Protein AF-A0A172TR68-F1 (afdb_monomer_lite)

InterPro domains:
  IPR000673 Signal transduction response regulator, chemotaxis, protein-glutamate methylesterase [PF01339] (1-116)
  IPR000673 Signal transduction response regulator, chemotaxis, protein-glutamate methylesterase [PS50122] (1-116)
  IPR035909 Methylesterase CheB, C-terminal [G3DSA:3.40.50.180] (1-122)
  IPR035909 Methylesterase CheB, C-terminal [SSF52738] (2-119)

Radius of gyration: 14.04 Å; chains: 1; bounding box: 32×31×34 Å

Organism: NCBI:txid1492898

Foldseek 3Di:
DADDPPDDDDDDPQFAWAQDPNDIDTHGQDPDDDPLRLLRRLLRVLVDPCQQVDEAEAAADDDANNQNSLVSSLVSNYAYEYEALVLHPHNHHSVSNVVSVNHPYYYHPVCVVVVNVVSNVVD

pLDDT: mean 94.51, std 5.32, range [65.5, 98.69]

Sequence (123 aa):
MPLRANTVYIAPSAQDLILKNSKLELVARPVAGQNLCVDRFFGSMAKQELGKRAIGVILSGSGFDGVSGAQAIKSAGGLEIAQDPLSSTCKYLPQHAIEGGSVDHVAEPLQIPQLIQEYALSI

Structure (mmCIF, N/CA/C/O backbone):
data_AF-A0A172TR68-F1
#
_entry.id   AF-A0A172TR68-F1
#
loop_
_atom_site.group_PDB
_atom_site.id
_atom_site.type_symbol
_atom_site.label_atom_id
_atom_site.label_alt_id
_atom_site.label_comp_id
_atom_site.label_asym_id
_atom_site.label_entity_id
_atom_site.label_seq_id
_atom_site.pdbx_PDB_ins_code
_atom_site.Cartn_x
_atom_site.Cartn_y
_atom_site.Cartn_z
_atom_site.occupancy
_atom_site.B_iso_or_equiv
_atom_site.auth_seq_id
_atom_site.auth_comp_id
_atom_site.auth_asym_id
_atom_site.auth_atom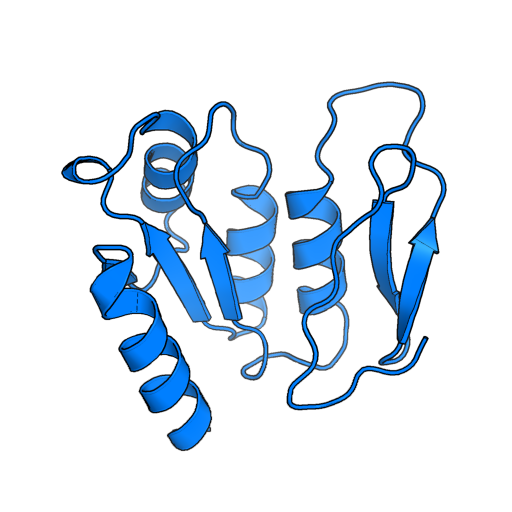_id
_atom_site.pdbx_PDB_model_num
ATOM 1 N N . MET A 1 1 ? -4.308 -14.819 -10.298 1.00 92.69 1 MET A N 1
ATOM 2 C CA . MET A 1 1 ? -4.837 -15.621 -9.172 1.00 92.69 1 MET A CA 1
ATOM 3 C C . MET A 1 1 ? -5.990 -14.870 -8.510 1.00 92.69 1 MET A C 1
ATOM 5 O O . MET A 1 1 ? -5.814 -13.688 -8.268 1.00 92.69 1 MET A O 1
ATOM 9 N N . PRO A 1 2 ? -7.163 -15.478 -8.258 1.00 92.94 2 PRO A N 1
ATOM 10 C CA . PRO A 1 2 ? -8.263 -14.790 -7.570 1.00 92.94 2 PRO A CA 1
ATOM 11 C C . PRO A 1 2 ? -7.883 -14.406 -6.134 1.00 92.94 2 PRO A C 1
ATOM 13 O O . PRO A 1 2 ? -7.137 -15.141 -5.486 1.00 92.94 2 PRO A O 1
ATOM 16 N N . LEU A 1 3 ? -8.414 -13.283 -5.643 1.00 91.88 3 LEU A N 1
ATOM 17 C CA . LEU A 1 3 ? -8.279 -12.896 -4.237 1.00 91.88 3 LEU A CA 1
ATOM 18 C C . LEU A 1 3 ? -9.023 -13.885 -3.330 1.00 91.88 3 LEU A C 1
ATOM 20 O O . LEU A 1 3 ? -10.085 -14.399 -3.683 1.00 91.88 3 LEU A O 1
ATOM 24 N N . ARG A 1 4 ? -8.459 -14.142 -2.149 1.00 95.25 4 ARG A N 1
ATOM 25 C CA . ARG A 1 4 ? -9.044 -15.018 -1.126 1.00 95.25 4 ARG A CA 1
ATOM 26 C C . ARG A 1 4 ? -8.934 -14.342 0.231 1.00 95.25 4 ARG A C 1
ATOM 28 O O . ARG A 1 4 ? -7.884 -13.782 0.541 1.00 95.25 4 ARG A O 1
ATOM 35 N N . ALA A 1 5 ? -10.006 -14.416 1.015 1.00 94.12 5 ALA A N 1
ATOM 36 C CA . ALA A 1 5 ? -9.998 -13.978 2.406 1.00 94.12 5 ALA A CA 1
ATOM 37 C C . ALA A 1 5 ? -8.961 -14.768 3.223 1.00 94.12 5 ALA A C 1
ATOM 39 O O . ALA A 1 5 ? -8.577 -15.879 2.845 1.00 94.12 5 ALA A O 1
ATOM 40 N N . ASN A 1 6 ? -8.515 -14.192 4.342 1.00 95.81 6 ASN A N 1
ATOM 41 C CA . ASN A 1 6 ? -7.558 -14.813 5.269 1.00 95.81 6 ASN A CA 1
ATOM 42 C C . ASN A 1 6 ? -6.248 -15.264 4.598 1.00 95.81 6 ASN A C 1
ATOM 44 O O . ASN A 1 6 ? -5.659 -16.272 4.980 1.00 95.81 6 ASN A O 1
ATOM 48 N N . THR A 1 7 ? -5.813 -14.548 3.560 1.00 96.75 7 THR A N 1
ATOM 49 C CA . THR A 1 7 ? -4.612 -14.884 2.791 1.00 96.75 7 THR A CA 1
ATOM 50 C C . THR A 1 7 ? -3.723 -13.657 2.655 1.00 96.75 7 THR A C 1
ATOM 52 O O . THR A 1 7 ? -4.190 -12.597 2.242 1.00 96.75 7 THR A O 1
ATOM 55 N N . VAL A 1 8 ? -2.436 -13.814 2.962 1.00 96.62 8 VAL A N 1
ATOM 56 C CA . VAL A 1 8 ? -1.412 -12.790 2.729 1.00 96.62 8 VAL A CA 1
ATOM 57 C C . VAL A 1 8 ? -0.676 -13.126 1.438 1.00 96.62 8 VAL A C 1
ATOM 59 O O . VAL A 1 8 ? -0.173 -14.237 1.273 1.00 96.62 8 VAL A O 1
ATOM 62 N N . TYR A 1 9 ? -0.610 -12.160 0.526 1.00 96.00 9 TYR A N 1
ATOM 63 C CA . TYR A 1 9 ? 0.127 -12.277 -0.728 1.00 96.00 9 TYR A CA 1
ATOM 64 C C . TYR A 1 9 ? 1.375 -11.406 -0.662 1.00 96.00 9 TYR A C 1
ATOM 66 O O . TYR A 1 9 ? 1.296 -10.238 -0.293 1.00 96.00 9 TYR A O 1
ATOM 74 N N . ILE A 1 10 ? 2.518 -11.971 -1.043 1.00 95.88 10 ILE A N 1
ATOM 75 C CA . ILE A 1 10 ? 3.798 -11.262 -1.068 1.00 95.88 10 ILE A CA 1
ATOM 76 C C . ILE A 1 10 ? 4.211 -11.093 -2.528 1.00 95.88 10 ILE A C 1
ATOM 78 O O . ILE A 1 10 ? 4.285 -12.073 -3.272 1.00 95.88 10 ILE A O 1
ATOM 82 N N . ALA A 1 11 ? 4.453 -9.850 -2.944 1.00 93.62 11 ALA A N 1
ATOM 83 C CA . ALA A 1 11 ? 4.913 -9.560 -4.295 1.00 93.62 11 ALA A CA 1
ATOM 84 C C . ALA A 1 11 ? 6.339 -10.113 -4.509 1.00 93.62 11 ALA A C 1
ATOM 86 O O . ALA A 1 11 ? 7.203 -9.932 -3.647 1.00 93.62 11 ALA A O 1
ATOM 87 N N . PRO A 1 12 ? 6.619 -10.779 -5.643 1.00 91.69 12 PRO A N 1
ATOM 88 C CA . PRO A 1 12 ? 7.965 -11.242 -5.961 1.00 91.69 12 PRO A CA 1
ATOM 89 C C . PRO A 1 12 ? 8.890 -10.066 -6.305 1.00 91.69 12 PRO A C 1
ATOM 91 O O . PRO A 1 12 ? 8.460 -9.029 -6.804 1.00 91.69 12 PRO A O 1
ATOM 94 N N . SER A 1 13 ? 10.196 -10.237 -6.099 1.00 85.75 13 SER A N 1
ATOM 95 C CA . SER A 1 13 ? 11.179 -9.155 -6.258 1.00 85.75 13 SER A CA 1
ATOM 96 C C . SER A 1 13 ? 11.384 -8.682 -7.704 1.00 85.75 13 SER A C 1
ATOM 98 O O . SER A 1 13 ? 11.697 -7.509 -7.908 1.00 85.75 13 SER A O 1
ATOM 100 N N . ALA A 1 14 ? 11.202 -9.554 -8.703 1.00 87.38 14 ALA A N 1
ATOM 101 C CA . ALA A 1 14 ? 11.551 -9.293 -10.109 1.00 87.38 14 ALA A CA 1
ATOM 102 C C . ALA A 1 14 ? 10.387 -8.806 -10.994 1.00 87.38 14 ALA A C 1
ATOM 104 O O . ALA A 1 14 ? 10.602 -8.424 -12.143 1.00 87.38 14 ALA A O 1
ATOM 105 N N . GLN A 1 15 ? 9.156 -8.839 -10.489 1.00 93.19 15 GLN A N 1
ATOM 106 C CA . GLN A 1 15 ? 7.950 -8.488 -11.241 1.00 93.19 15 GLN A CA 1
ATOM 107 C C . GLN A 1 15 ? 7.096 -7.528 -10.424 1.00 93.19 15 GLN A C 1
ATOM 109 O O . GLN A 1 15 ? 7.276 -7.401 -9.213 1.00 93.19 15 GLN A O 1
ATOM 114 N N . ASP A 1 16 ? 6.166 -6.851 -11.083 1.00 94.88 16 ASP A N 1
ATOM 115 C CA . ASP A 1 16 ? 5.159 -6.080 -10.369 1.00 94.88 16 ASP A CA 1
ATOM 116 C C . ASP A 1 16 ? 3.907 -6.923 -10.181 1.00 94.88 16 ASP A C 1
ATOM 118 O O . ASP A 1 16 ? 3.501 -7.674 -11.070 1.00 94.88 16 ASP A O 1
ATOM 122 N N . LEU A 1 17 ? 3.296 -6.781 -9.012 1.00 95.75 17 LEU A N 1
ATOM 123 C CA . LEU A 1 17 ? 1.985 -7.329 -8.718 1.00 95.75 17 LEU A CA 1
ATOM 124 C C . LEU A 1 17 ? 0.944 -6.251 -9.024 1.00 95.75 17 LEU A C 1
ATOM 126 O O . LEU A 1 17 ? 1.089 -5.116 -8.578 1.00 95.75 17 LEU A O 1
ATOM 130 N N . ILE A 1 18 ? -0.105 -6.599 -9.763 1.00 95.19 18 ILE A N 1
ATOM 131 C CA . ILE A 1 18 ? -1.256 -5.723 -10.011 1.00 95.19 18 ILE A CA 1
ATOM 132 C C . ILE A 1 18 ? -2.561 -6.459 -9.719 1.00 95.19 18 ILE A C 1
ATOM 134 O O . ILE A 1 18 ? -2.624 -7.688 -9.792 1.00 95.19 18 ILE A O 1
ATOM 138 N N . LEU A 1 19 ? -3.620 -5.707 -9.432 1.00 94.44 19 LEU A N 1
ATOM 139 C CA . LEU A 1 19 ? -4.984 -6.213 -9.423 1.00 94.44 19 LEU A CA 1
ATOM 140 C C . LEU A 1 19 ? -5.617 -5.971 -10.798 1.00 94.44 19 LEU A C 1
ATOM 142 O O . LEU A 1 19 ? -5.733 -4.830 -11.247 1.00 94.44 19 LEU A O 1
ATOM 146 N N . LYS A 1 20 ? -6.004 -7.062 -11.469 1.00 92.69 20 LYS A N 1
ATOM 147 C CA . LYS A 1 20 ? -6.714 -7.055 -12.746 1.00 92.69 20 LYS A CA 1
ATOM 148 C C . LYS A 1 20 ? -7.922 -8.000 -12.744 1.00 92.69 20 LYS A C 1
ATOM 150 O O . LYS A 1 20 ? -7.767 -9.189 -12.499 1.00 92.69 20 LYS A O 1
ATOM 155 N N . ASN A 1 21 ? -9.126 -7.507 -13.040 1.00 89.56 21 ASN A N 1
ATOM 156 C CA . ASN A 1 21 ? -10.378 -8.273 -13.086 1.00 89.56 21 ASN A CA 1
ATOM 157 C C . ASN A 1 21 ? -10.583 -9.141 -11.828 1.00 89.56 21 ASN A C 1
ATOM 159 O O . ASN A 1 21 ? -10.793 -10.354 -11.920 1.00 89.56 21 ASN A O 1
ATOM 163 N N . SER A 1 22 ? -10.420 -8.527 -10.648 1.00 87.75 22 SER A N 1
ATOM 164 C CA . SER A 1 22 ? -10.481 -9.188 -9.329 1.00 87.75 22 SER A CA 1
ATOM 165 C C . SER A 1 22 ? -9.470 -10.332 -9.132 1.00 87.75 22 SER A C 1
ATOM 167 O O . SER A 1 22 ? -9.640 -11.198 -8.268 1.00 87.75 22 SER A O 1
ATOM 169 N N . LYS A 1 23 ? -8.397 -10.351 -9.928 1.00 93.44 23 LYS A N 1
ATOM 170 C CA . LYS A 1 23 ? -7.301 -11.314 -9.843 1.00 93.44 23 LYS A CA 1
ATOM 171 C C . LYS A 1 23 ? -5.975 -10.584 -9.693 1.00 93.44 23 LYS A C 1
ATOM 173 O O . LYS A 1 23 ? -5.710 -9.595 -10.358 1.00 93.44 23 LYS A O 1
ATOM 178 N N . LEU A 1 24 ? -5.115 -11.117 -8.843 1.00 95.25 24 LEU A N 1
ATOM 179 C CA . LEU A 1 24 ? -3.715 -10.741 -8.784 1.00 95.25 24 LEU A CA 1
ATOM 180 C C . LEU A 1 24 ? -2.987 -11.265 -10.022 1.00 95.25 24 LEU A C 1
ATOM 182 O O . LEU A 1 24 ? -3.045 -12.465 -10.314 1.00 95.25 24 LEU A O 1
ATOM 186 N N . GLU A 1 25 ? -2.302 -10.384 -10.734 1.00 95.81 25 GLU A N 1
ATOM 187 C CA . GLU A 1 25 ? -1.497 -10.707 -11.907 1.00 95.81 25 GLU A CA 1
ATOM 188 C C . GLU A 1 25 ? -0.068 -10.208 -11.710 1.00 95.81 25 GLU A C 1
ATOM 190 O O . GLU A 1 25 ? 0.157 -9.131 -11.159 1.00 95.81 25 GLU A O 1
ATOM 195 N N . LEU A 1 26 ? 0.895 -11.013 -12.159 1.00 96.75 26 LEU A N 1
ATOM 196 C CA . LEU A 1 26 ? 2.289 -10.600 -12.245 1.00 96.75 26 LEU A CA 1
ATOM 197 C C . LEU A 1 26 ? 2.536 -10.034 -13.633 1.00 96.75 26 LEU A C 1
ATOM 199 O O . LEU A 1 26 ? 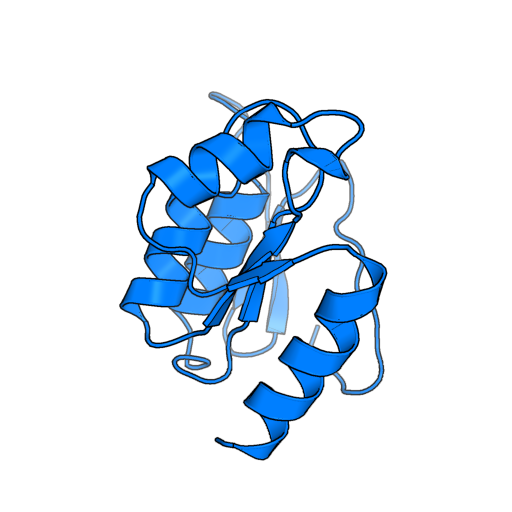2.253 -10.692 -14.636 1.00 96.75 26 LEU A O 1
ATOM 203 N N . VAL A 1 27 ? 3.085 -8.830 -13.682 1.00 94.62 27 VAL A N 1
ATOM 204 C CA . VAL A 1 27 ? 3.454 -8.160 -14.926 1.00 94.62 27 VAL A CA 1
ATOM 205 C C . VAL A 1 27 ? 4.941 -7.846 -14.932 1.00 94.62 27 VAL A C 1
ATOM 207 O O . VAL A 1 27 ? 5.583 -7.724 -13.886 1.00 94.62 27 VAL A O 1
ATOM 210 N N . ALA A 1 28 ? 5.509 -7.756 -16.132 1.00 93.06 28 ALA A N 1
ATOM 211 C CA . ALA A 1 28 ? 6.900 -7.366 -16.285 1.00 93.06 28 ALA A CA 1
ATOM 212 C C . ALA A 1 28 ? 7.098 -5.958 -15.714 1.00 93.06 28 ALA A C 1
ATOM 214 O O . ALA A 1 28 ? 6.352 -5.034 -16.050 1.00 93.06 28 ALA A O 1
ATOM 215 N N . ARG A 1 29 ? 8.106 -5.805 -14.852 1.00 90.88 29 ARG A N 1
ATOM 216 C CA . ARG A 1 29 ? 8.483 -4.495 -14.331 1.00 90.88 29 ARG A CA 1
ATOM 217 C C . ARG A 1 29 ? 9.061 -3.645 -15.469 1.00 90.88 29 ARG A C 1
ATOM 219 O O . ARG A 1 29 ? 9.822 -4.181 -16.280 1.00 90.88 29 ARG A O 1
ATOM 226 N N . PRO A 1 30 ? 8.747 -2.338 -15.541 1.00 87.62 30 PRO A N 1
ATOM 227 C CA . PRO A 1 30 ? 9.409 -1.439 -16.476 1.00 87.62 30 PRO A CA 1
ATOM 228 C C . PRO A 1 30 ? 10.935 -1.523 -16.342 1.00 87.62 30 PRO A C 1
ATOM 230 O O . PRO A 1 30 ? 11.474 -1.448 -15.240 1.00 87.62 30 PRO A O 1
ATOM 233 N N . VAL A 1 31 ? 11.625 -1.690 -17.473 1.00 80.69 31 VAL A N 1
ATOM 234 C CA . VAL A 1 31 ? 13.093 -1.853 -17.522 1.00 80.69 31 VAL A CA 1
ATOM 235 C C . VAL A 1 31 ? 13.820 -0.529 -17.261 1.00 80.69 31 VAL A C 1
ATOM 237 O O . VAL A 1 31 ? 14.960 -0.523 -16.806 1.00 80.69 31 VAL A O 1
ATOM 240 N N . ALA A 1 32 ? 13.158 0.594 -17.536 1.00 80.19 32 ALA A N 1
ATOM 241 C CA . ALA A 1 32 ? 13.693 1.934 -17.356 1.00 80.19 32 ALA A CA 1
ATOM 242 C C . ALA A 1 32 ? 12.812 2.751 -16.405 1.00 80.19 32 ALA A C 1
ATOM 244 O O . ALA A 1 32 ? 11.597 2.559 -16.341 1.00 80.19 32 ALA A O 1
ATOM 245 N N . GLY A 1 33 ? 13.440 3.703 -15.717 1.00 82.31 33 GLY A N 1
ATOM 246 C CA . GLY A 1 33 ? 12.785 4.567 -14.741 1.00 82.31 33 GLY A CA 1
ATOM 247 C C . GLY A 1 33 ? 12.875 4.032 -13.316 1.00 82.31 33 GLY A C 1
ATOM 248 O O . GLY A 1 33 ? 13.586 3.072 -13.020 1.00 82.31 33 GLY A O 1
ATOM 249 N N . GLN A 1 34 ? 12.180 4.709 -12.411 1.00 84.81 34 GLN A N 1
ATOM 250 C CA . GLN A 1 34 ? 12.191 4.357 -10.999 1.00 84.81 34 GLN A CA 1
ATOM 251 C C . GLN A 1 34 ? 11.295 3.153 -10.713 1.00 84.81 34 GLN A C 1
ATOM 253 O O . GLN A 1 34 ? 10.249 2.949 -11.342 1.00 84.81 34 GLN A O 1
ATOM 258 N N . ASN A 1 35 ? 11.695 2.360 -9.722 1.00 88.94 35 ASN A N 1
ATOM 259 C CA . ASN A 1 35 ? 10.867 1.269 -9.246 1.00 88.94 35 ASN A CA 1
ATOM 260 C C . ASN A 1 35 ? 9.725 1.816 -8.379 1.00 88.94 35 ASN A C 1
ATOM 262 O O . ASN A 1 35 ? 9.922 2.070 -7.199 1.00 88.94 35 ASN A O 1
ATOM 266 N N . LEU A 1 36 ? 8.567 2.007 -9.011 1.00 93.81 36 LEU A N 1
ATOM 267 C CA . LEU A 1 36 ? 7.325 2.481 -8.396 1.00 93.81 36 LEU A CA 1
ATOM 268 C C . LEU A 1 36 ? 6.289 1.345 -8.296 1.00 93.81 36 LEU A C 1
ATOM 270 O O . LEU A 1 36 ? 5.220 1.404 -8.910 1.00 93.81 36 LEU A O 1
ATOM 274 N N . CYS A 1 37 ? 6.668 0.218 -7.687 1.00 94.88 37 CYS A N 1
ATOM 275 C CA . CYS A 1 37 ? 5.825 -0.978 -7.692 1.00 94.88 37 CYS A CA 1
ATOM 276 C C . CYS A 1 37 ? 4.618 -0.842 -6.755 1.00 94.88 37 CYS A C 1
ATOM 278 O O . CYS A 1 37 ? 3.548 -1.352 -7.096 1.00 94.88 37 CYS A O 1
ATOM 280 N N . VAL A 1 38 ? 4.752 -0.119 -5.640 1.00 96.19 38 VAL A N 1
ATOM 281 C CA . VAL A 1 38 ? 3.641 0.168 -4.720 1.00 96.19 38 VAL A CA 1
ATOM 282 C C . VAL A 1 38 ? 2.642 1.111 -5.384 1.00 96.19 38 VAL A C 1
ATOM 284 O O . VAL A 1 38 ? 1.454 0.794 -5.420 1.00 96.19 38 VAL A O 1
ATOM 287 N N . ASP A 1 39 ? 3.107 2.193 -6.018 1.00 96.81 39 ASP A N 1
ATOM 288 C CA . ASP A 1 39 ? 2.247 3.113 -6.776 1.00 96.81 39 ASP A CA 1
ATOM 289 C C . ASP A 1 39 ? 1.474 2.384 -7.880 1.00 96.81 39 ASP A C 1
ATOM 291 O O . ASP A 1 39 ? 0.277 2.610 -8.073 1.00 96.81 39 ASP A O 1
ATOM 295 N N . ARG A 1 40 ? 2.136 1.478 -8.613 1.00 95.62 40 ARG A N 1
ATOM 296 C CA . ARG A 1 40 ? 1.479 0.683 -9.661 1.00 95.62 40 ARG A CA 1
ATOM 297 C C . ARG A 1 40 ? 0.452 -0.287 -9.084 1.00 95.62 40 ARG A C 1
ATOM 299 O O . ARG A 1 40 ? -0.631 -0.417 -9.662 1.00 95.62 40 ARG A O 1
ATOM 306 N N . PHE A 1 41 ? 0.751 -0.937 -7.959 1.00 96.31 41 PHE A N 1
ATOM 307 C CA . PHE A 1 41 ? -0.190 -1.837 -7.297 1.00 96.31 41 PHE A CA 1
ATOM 308 C C . PHE A 1 41 ? -1.415 -1.074 -6.775 1.00 96.31 41 PHE A C 1
ATOM 310 O O . PHE A 1 41 ? -2.541 -1.404 -7.156 1.00 96.31 41 PHE A O 1
ATOM 317 N N . PHE A 1 42 ? -1.213 -0.000 -6.011 1.00 97.06 42 PHE A N 1
ATOM 318 C CA . PHE A 1 42 ? -2.292 0.840 -5.481 1.00 97.06 42 PHE A CA 1
ATOM 319 C C . PHE A 1 42 ? -3.105 1.478 -6.611 1.00 97.06 42 PHE A C 1
ATOM 321 O O . PHE A 1 42 ? -4.331 1.403 -6.622 1.00 97.06 42 PHE A O 1
ATOM 328 N N . GLY A 1 43 ? -2.441 2.000 -7.643 1.00 95.88 43 GLY A N 1
ATOM 329 C CA . GLY A 1 43 ? -3.111 2.527 -8.828 1.00 95.88 43 GLY A CA 1
ATOM 330 C C . GLY A 1 43 ? -3.954 1.473 -9.555 1.00 95.88 43 GLY A C 1
ATOM 331 O O . GLY A 1 43 ? -5.025 1.792 -10.072 1.00 95.88 43 GLY A O 1
ATOM 332 N N . SER A 1 44 ? -3.520 0.209 -9.587 1.00 95.12 44 SER A N 1
ATOM 333 C CA . SER A 1 44 ? -4.329 -0.882 -10.147 1.00 95.12 44 SER A CA 1
ATOM 334 C C . SER A 1 44 ? -5.554 -1.205 -9.286 1.00 95.12 44 SER A C 1
ATOM 336 O O . SER A 1 44 ? -6.632 -1.402 -9.836 1.00 95.12 44 SER A O 1
ATOM 338 N N . MET A 1 45 ? -5.429 -1.168 -7.956 1.00 94.69 45 MET A N 1
ATOM 339 C CA . MET A 1 45 ? -6.554 -1.335 -7.029 1.00 94.69 45 MET A CA 1
ATOM 340 C C . MET A 1 45 ? -7.574 -0.197 -7.154 1.00 94.69 45 MET A C 1
ATOM 342 O O . MET A 1 45 ? -8.775 -0.456 -7.215 1.00 94.69 45 MET A O 1
ATOM 346 N N . ALA A 1 46 ? -7.102 1.047 -7.264 1.00 93.38 46 ALA A N 1
ATOM 347 C CA . ALA A 1 46 ? -7.943 2.229 -7.438 1.00 93.38 46 ALA A CA 1
ATOM 348 C C . ALA A 1 46 ? -8.732 2.202 -8.758 1.00 93.38 46 ALA A C 1
ATOM 350 O O . ALA A 1 46 ? -9.903 2.573 -8.800 1.00 93.38 46 ALA A O 1
ATOM 351 N N . LYS A 1 47 ? -8.111 1.715 -9.842 1.00 86.38 47 LYS A N 1
ATOM 352 C CA . LYS A 1 47 ? -8.755 1.578 -11.160 1.00 86.38 47 LYS A CA 1
ATOM 353 C C . LYS A 1 47 ? -9.824 0.487 -11.213 1.00 86.38 47 LYS A C 1
ATOM 355 O O . LYS A 1 47 ? -10.592 0.461 -12.171 1.00 86.38 47 LYS A O 1
ATOM 360 N N . GLN A 1 48 ? -9.836 -0.450 -10.266 1.00 65.50 48 GLN A N 1
ATOM 361 C CA . GLN A 1 48 ? -10.547 -1.714 -10.423 1.00 65.50 48 GLN A CA 1
ATOM 362 C C . GLN A 1 48 ? -11.479 -2.036 -9.266 1.00 65.50 48 GLN A C 1
ATOM 364 O O . GLN A 1 48 ? -11.081 -2.712 -8.328 1.00 65.50 48 GLN A O 1
ATOM 369 N N . GLU A 1 49 ? -12.732 -1.588 -9.389 1.00 65.94 49 GLU A N 1
ATOM 370 C CA . GLU A 1 49 ? -13.951 -1.977 -8.647 1.00 65.94 49 GLU A CA 1
ATOM 371 C C . GLU A 1 49 ? -13.924 -2.023 -7.110 1.00 65.94 49 GLU A C 1
ATOM 373 O O . GLU A 1 49 ? -14.976 -2.174 -6.485 1.00 65.94 49 GLU A O 1
ATOM 378 N N . LEU A 1 50 ? -12.775 -1.909 -6.452 1.00 86.38 50 LEU A N 1
ATOM 379 C CA . LEU A 1 50 ? -12.708 -1.921 -5.002 1.00 86.38 50 LEU A CA 1
ATOM 380 C C . LEU A 1 50 ? -13.355 -0.649 -4.461 1.00 86.38 50 LEU A C 1
ATOM 382 O O . LEU A 1 50 ? -14.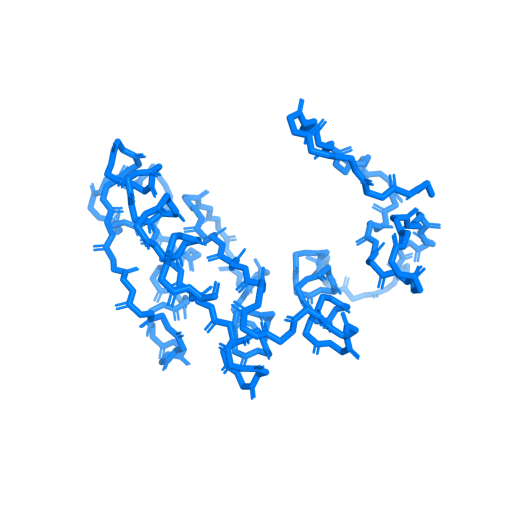215 -0.757 -3.587 1.00 86.38 50 LEU A O 1
ATOM 386 N N . GLY A 1 51 ? -13.004 0.515 -5.020 1.00 88.50 51 GLY A N 1
ATOM 387 C CA . GLY A 1 51 ? -13.473 1.817 -4.546 1.00 88.50 51 GLY A CA 1
ATOM 388 C C . GLY A 1 51 ? -13.253 1.935 -3.039 1.00 88.50 51 GLY A C 1
ATOM 389 O O . GLY A 1 51 ? -12.156 1.664 -2.553 1.00 88.50 51 GLY A O 1
ATOM 390 N N . LYS A 1 52 ? -14.336 2.167 -2.290 1.00 94.00 52 LYS A N 1
ATOM 391 C CA . LYS A 1 52 ? -14.345 2.162 -0.815 1.00 94.00 52 LYS A CA 1
ATOM 392 C C . LYS A 1 52 ? -13.848 0.876 -0.144 1.00 94.00 52 LYS A C 1
ATOM 394 O O . LYS A 1 52 ? -13.601 0.869 1.045 1.00 94.00 52 LYS A O 1
ATOM 399 N N . ARG A 1 53 ? -13.721 -0.243 -0.861 1.00 93.69 53 ARG A N 1
ATOM 400 C CA . ARG A 1 53 ? -13.189 -1.503 -0.305 1.00 93.69 53 ARG A CA 1
ATOM 401 C C . ARG A 1 53 ? -11.663 -1.577 -0.334 1.00 93.69 53 ARG A C 1
ATOM 403 O O . ARG A 1 53 ? -11.104 -2.555 0.152 1.00 93.69 53 ARG A O 1
ATOM 410 N N . ALA A 1 54 ? -10.992 -0.610 -0.957 1.00 95.62 54 ALA A N 1
ATOM 411 C CA . ALA A 1 54 ? -9.541 -0.551 -0.974 1.00 95.62 54 ALA A CA 1
ATOM 412 C C . ALA A 1 54 ? -9.024 0.196 0.261 1.00 95.62 54 ALA A C 1
ATOM 414 O O . ALA A 1 54 ? -9.508 1.281 0.579 1.00 95.62 54 ALA A O 1
ATOM 415 N N . ILE A 1 55 ? -8.029 -0.392 0.923 1.00 97.44 55 ILE A N 1
ATOM 416 C CA . ILE A 1 55 ? -7.297 0.228 2.026 1.00 97.44 55 ILE A CA 1
ATOM 417 C C . ILE A 1 55 ? -5.816 0.203 1.654 1.00 97.44 55 ILE A C 1
ATOM 419 O O . ILE A 1 55 ? -5.254 -0.884 1.484 1.00 97.44 55 ILE A O 1
ATOM 423 N N . GLY A 1 56 ? -5.199 1.371 1.501 1.00 97.62 56 GLY A N 1
ATOM 424 C CA . GLY A 1 56 ? -3.754 1.512 1.380 1.00 97.62 56 GLY A CA 1
ATOM 425 C C . GLY A 1 56 ? -3.120 1.756 2.743 1.00 97.62 56 GLY A C 1
ATOM 426 O O . GLY A 1 56 ? -3.654 2.467 3.595 1.00 97.62 56 GLY A O 1
ATOM 427 N N . VAL A 1 57 ? -1.979 1.106 2.970 1.00 98.44 57 VAL A N 1
ATOM 428 C CA . VAL A 1 57 ? -1.183 1.276 4.186 1.00 98.44 57 VAL A CA 1
ATOM 429 C C . VAL A 1 57 ? 0.260 1.537 3.785 1.00 98.44 57 VAL A C 1
ATOM 431 O O . VAL A 1 57 ? 0.911 0.667 3.204 1.00 98.44 57 VAL A O 1
ATOM 434 N N . ILE A 1 58 ? 0.764 2.722 4.116 1.00 98.19 58 ILE A N 1
ATOM 435 C CA . ILE A 1 58 ? 2.160 3.109 3.910 1.00 98.19 58 ILE A CA 1
ATOM 436 C C . ILE A 1 58 ? 2.913 2.978 5.232 1.00 98.19 58 ILE A C 1
ATOM 438 O O . ILE A 1 58 ? 2.581 3.629 6.220 1.00 98.19 58 ILE A O 1
ATOM 442 N N . LEU A 1 59 ? 3.942 2.134 5.247 1.00 98.00 59 LEU A N 1
ATOM 443 C CA . LEU A 1 59 ? 4.784 1.881 6.418 1.00 98.00 59 LEU A CA 1
ATOM 444 C C . LEU A 1 59 ? 6.160 2.548 6.278 1.00 98.00 59 LEU A C 1
ATOM 446 O O . LEU A 1 59 ? 6.472 3.166 5.260 1.00 98.00 59 LEU A O 1
ATOM 450 N N . SER A 1 60 ? 6.988 2.393 7.314 1.00 97.56 60 SER A N 1
ATOM 451 C CA . SER A 1 60 ? 8.397 2.793 7.342 1.00 97.56 60 SER A CA 1
ATOM 452 C C . SER A 1 60 ? 9.133 2.398 6.056 1.00 97.56 60 SER A C 1
ATOM 454 O O . SER A 1 60 ? 9.110 1.240 5.633 1.00 97.56 60 SER A O 1
ATOM 456 N N . GLY A 1 61 ? 9.818 3.362 5.447 1.00 95.25 61 GLY A N 1
ATOM 457 C CA . GLY A 1 61 ? 10.465 3.198 4.153 1.00 95.25 61 GLY A CA 1
ATOM 458 C C . GLY A 1 61 ? 11.140 4.480 3.678 1.00 95.25 61 GLY A C 1
ATOM 459 O O . GLY A 1 61 ? 10.917 5.570 4.208 1.00 95.25 61 GLY A O 1
ATOM 460 N N . SER A 1 62 ? 11.997 4.349 2.669 1.00 93.06 62 SER A N 1
ATOM 461 C CA . SER A 1 62 ? 12.612 5.483 1.977 1.00 93.06 62 SER A CA 1
ATOM 462 C C . SER A 1 62 ? 11.932 5.742 0.631 1.00 93.06 62 SER A C 1
ATOM 464 O O . SER A 1 62 ? 11.229 4.889 0.094 1.00 93.06 62 SER A O 1
ATOM 466 N N . GLY A 1 63 ? 12.169 6.926 0.065 1.00 92.06 63 GLY A N 1
ATOM 467 C CA . GLY A 1 63 ? 11.630 7.298 -1.240 1.00 92.06 63 GLY A CA 1
ATOM 468 C C . GLY A 1 63 ? 10.163 7.714 -1.178 1.00 92.06 63 GLY A C 1
ATOM 469 O O . GLY A 1 63 ? 9.702 8.241 -0.168 1.00 92.06 63 GLY A O 1
ATOM 470 N N . PHE A 1 64 ? 9.460 7.532 -2.290 1.00 94.50 64 PHE A N 1
ATOM 471 C CA . PHE A 1 64 ? 8.096 8.025 -2.498 1.00 94.50 64 PHE A CA 1
ATOM 472 C C . PHE A 1 64 ? 7.197 7.020 -3.233 1.00 94.50 64 PHE A C 1
ATOM 474 O O . PHE A 1 64 ? 6.086 7.371 -3.626 1.00 94.50 64 PHE A O 1
ATOM 481 N N . ASP A 1 65 ? 7.669 5.782 -3.419 1.00 96.00 65 ASP A N 1
ATOM 482 C CA . ASP A 1 65 ? 6.872 4.712 -4.022 1.00 96.00 65 ASP A CA 1
ATOM 483 C C . ASP A 1 65 ? 5.710 4.346 -3.092 1.00 96.00 65 ASP A C 1
ATOM 485 O O . ASP A 1 65 ? 5.913 3.785 -2.016 1.00 96.00 65 ASP A O 1
ATOM 489 N N . GLY A 1 66 ? 4.499 4.700 -3.507 1.00 96.38 66 GLY A N 1
ATOM 490 C CA . GLY A 1 66 ? 3.264 4.548 -2.746 1.00 96.38 66 GLY A CA 1
ATOM 491 C C . GLY A 1 66 ? 2.523 5.866 -2.525 1.00 96.38 66 GLY A C 1
ATOM 492 O O . GLY A 1 66 ? 1.329 5.832 -2.248 1.00 96.38 66 GLY A O 1
ATOM 493 N N . VAL A 1 67 ? 3.172 7.027 -2.693 1.00 97.62 67 VAL A N 1
ATOM 494 C CA . VAL A 1 67 ? 2.537 8.343 -2.481 1.00 97.62 67 VAL A CA 1
ATOM 495 C C . VAL A 1 67 ? 1.481 8.632 -3.548 1.00 97.62 67 VAL A C 1
ATOM 497 O O . VAL A 1 67 ? 0.357 9.015 -3.227 1.00 97.62 67 VAL A O 1
ATOM 500 N N . SER A 1 68 ? 1.814 8.417 -4.824 1.00 97.50 68 SER A N 1
ATOM 501 C CA . SER A 1 68 ? 0.857 8.638 -5.920 1.00 97.50 68 SER A CA 1
ATOM 502 C C . SER A 1 68 ? -0.230 7.559 -5.926 1.00 97.50 68 SER A C 1
ATOM 504 O O . SER A 1 68 ? -1.384 7.814 -6.269 1.00 97.50 68 SER A O 1
ATOM 506 N N . GLY A 1 69 ? 0.129 6.343 -5.518 1.00 97.12 69 GLY A N 1
ATOM 507 C CA . GLY A 1 69 ? -0.782 5.232 -5.303 1.00 97.12 69 GLY A CA 1
ATOM 508 C C . GLY A 1 69 ? -1.815 5.533 -4.222 1.00 97.12 69 GLY A C 1
ATOM 509 O O . GLY A 1 69 ? -3.004 5.334 -4.463 1.00 97.12 69 GLY A O 1
ATOM 510 N N . ALA A 1 70 ? -1.381 6.057 -3.074 1.00 97.94 70 ALA A N 1
ATOM 511 C CA . ALA A 1 70 ? -2.256 6.432 -1.965 1.00 97.94 70 ALA A CA 1
ATOM 512 C C . ALA A 1 70 ? -3.273 7.494 -2.403 1.00 97.94 70 ALA A C 1
ATOM 514 O O . ALA A 1 70 ? -4.480 7.345 -2.213 1.00 97.94 70 ALA A O 1
ATOM 515 N N . GLN A 1 71 ? -2.810 8.513 -3.135 1.00 97.81 71 GLN A N 1
ATOM 516 C CA . GLN A 1 71 ? -3.692 9.511 -3.746 1.00 97.81 71 GLN A CA 1
ATOM 517 C C . GLN A 1 71 ? -4.728 8.880 -4.683 1.00 97.81 71 GLN A C 1
ATOM 519 O O . GLN A 1 71 ? -5.889 9.300 -4.693 1.00 97.81 71 GLN A O 1
ATOM 524 N N . ALA A 1 72 ? -4.340 7.865 -5.459 1.00 97.25 72 ALA A N 1
ATOM 525 C CA . ALA A 1 72 ? -5.252 7.168 -6.358 1.00 97.25 72 ALA A CA 1
ATOM 526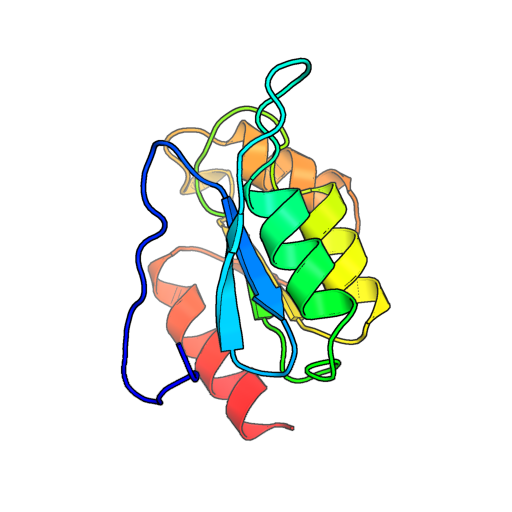 C C . ALA A 1 72 ? -6.327 6.377 -5.596 1.00 97.25 72 ALA A C 1
ATOM 528 O O . ALA A 1 72 ? -7.504 6.475 -5.943 1.00 97.25 72 ALA A O 1
ATOM 529 N N . ILE A 1 73 ? -5.954 5.633 -4.550 1.00 97.31 73 ILE A N 1
ATOM 530 C CA . ILE A 1 73 ? -6.908 4.907 -3.695 1.00 97.31 73 ILE A CA 1
ATOM 531 C C . ILE A 1 73 ? -7.874 5.887 -3.036 1.00 97.31 73 ILE A C 1
ATOM 533 O O . ILE A 1 73 ? -9.091 5.687 -3.096 1.00 97.31 73 ILE A O 1
ATOM 537 N N . LYS A 1 74 ? -7.347 6.986 -2.484 1.00 96.44 74 LYS A N 1
ATOM 538 C CA . LYS A 1 74 ? -8.162 8.018 -1.851 1.00 96.44 74 LYS A CA 1
ATOM 539 C C . LYS A 1 74 ? -9.153 8.644 -2.827 1.00 96.44 74 LYS A C 1
ATOM 541 O O . LYS A 1 74 ? -10.336 8.774 -2.519 1.00 96.44 74 LYS A O 1
ATOM 546 N N . SER A 1 75 ? -8.695 8.964 -4.036 1.00 95.94 75 SER A N 1
ATOM 547 C CA . SER A 1 75 ? -9.542 9.502 -5.110 1.00 95.94 75 SER A CA 1
ATOM 548 C C . SER A 1 75 ? -10.632 8.517 -5.554 1.00 95.94 75 SER A C 1
ATOM 550 O O . SER A 1 75 ? -11.691 8.940 -6.011 1.00 95.94 75 SER A O 1
ATOM 552 N N . ALA A 1 76 ? -10.402 7.210 -5.398 1.00 95.56 76 ALA A N 1
ATOM 553 C CA . ALA A 1 76 ? -11.390 6.160 -5.645 1.00 95.56 76 ALA A CA 1
ATOM 554 C C . ALA A 1 76 ? -12.346 5.915 -4.453 1.00 95.56 76 ALA A C 1
ATOM 556 O O . ALA A 1 76 ? -13.208 5.035 -4.527 1.00 95.56 76 ALA A O 1
ATOM 557 N N . GLY A 1 77 ? -12.219 6.683 -3.365 1.00 95.12 77 GLY A N 1
ATOM 558 C CA . GLY A 1 77 ? -13.057 6.592 -2.167 1.00 95.12 77 GLY A CA 1
ATOM 559 C C . GLY A 1 77 ? -12.608 5.547 -1.142 1.00 95.12 77 GLY A C 1
ATOM 560 O O . GLY A 1 77 ? -13.370 5.265 -0.220 1.00 95.12 77 GLY A O 1
ATOM 561 N N . GLY A 1 78 ? -11.416 4.966 -1.312 1.00 96.44 78 GLY A N 1
ATOM 562 C CA . GLY A 1 78 ? -10.801 4.063 -0.338 1.00 96.44 78 GLY A CA 1
ATOM 563 C C . GLY A 1 78 ? -10.251 4.785 0.896 1.00 96.44 78 GLY A C 1
ATOM 564 O O . GLY A 1 78 ? -10.357 6.009 1.022 1.00 96.44 78 GLY A O 1
ATOM 565 N N . LEU A 1 79 ? -9.656 4.002 1.795 1.00 97.56 79 LEU A N 1
ATOM 566 C CA . LEU A 1 79 ? -9.002 4.478 3.014 1.00 97.56 79 LEU A CA 1
ATOM 567 C C . LEU A 1 79 ? -7.484 4.472 2.847 1.00 97.56 79 LEU A C 1
ATOM 569 O O . LEU A 1 79 ? -6.927 3.467 2.413 1.00 97.56 79 LEU A O 1
ATOM 573 N N . GLU A 1 80 ? -6.818 5.538 3.277 1.00 98.25 80 GLU A N 1
ATOM 574 C CA . GLU A 1 80 ? -5.356 5.578 3.343 1.00 98.25 80 GLU A CA 1
ATOM 575 C C . GLU A 1 80 ? -4.858 5.758 4.773 1.00 98.25 80 GLU A C 1
ATOM 577 O O . GLU A 1 80 ? -5.266 6.672 5.492 1.00 98.25 80 GLU A O 1
ATOM 582 N N . ILE A 1 81 ? -3.930 4.897 5.178 1.00 98.69 81 ILE A N 1
ATOM 583 C CA . ILE A 1 81 ? -3.299 4.925 6.496 1.00 98.69 81 ILE A CA 1
ATOM 584 C C . ILE A 1 81 ? -1.790 5.057 6.302 1.00 98.69 81 ILE A C 1
ATOM 586 O O . ILE A 1 81 ? -1.178 4.272 5.579 1.00 98.69 81 ILE A O 1
ATOM 590 N N . ALA A 1 82 ? -1.165 6.009 6.987 1.00 98.62 82 ALA A N 1
ATOM 591 C CA . ALA A 1 82 ? 0.286 6.084 7.084 1.00 98.62 82 ALA A CA 1
ATOM 592 C C . ALA A 1 82 ? 0.746 5.710 8.493 1.00 98.62 82 ALA A C 1
ATOM 594 O O . ALA A 1 82 ? 0.128 6.077 9.495 1.00 98.62 82 ALA A O 1
ATOM 595 N N . GLN A 1 83 ? 1.866 4.999 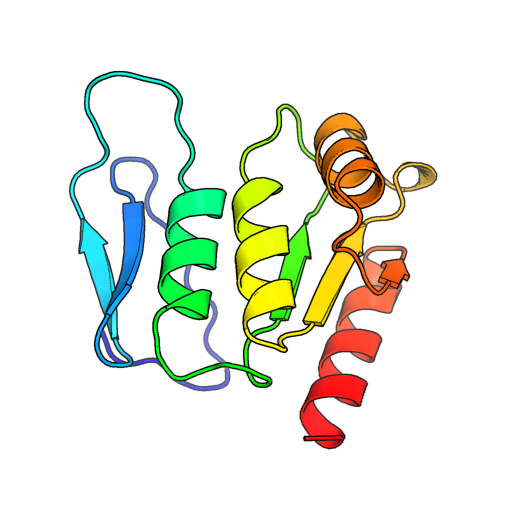8.575 1.00 98.56 83 GLN A N 1
ATOM 596 C CA . GLN A 1 83 ? 2.557 4.800 9.838 1.00 98.56 83 GLN A CA 1
ATOM 597 C C . GLN A 1 83 ? 3.001 6.156 10.404 1.00 98.56 83 GLN A C 1
ATOM 599 O O . GLN A 1 83 ? 3.522 6.991 9.667 1.00 98.56 83 GLN A O 1
ATOM 604 N N . ASP A 1 84 ? 2.866 6.349 11.718 1.00 98.44 84 ASP A N 1
ATOM 605 C CA . ASP A 1 84 ? 3.418 7.514 12.408 1.00 98.44 84 ASP A CA 1
ATOM 606 C C . ASP A 1 84 ? 4.935 7.627 12.132 1.00 98.44 84 ASP A C 1
ATOM 608 O O . ASP A 1 84 ? 5.695 6.711 12.492 1.00 98.44 84 ASP A O 1
ATOM 612 N N . PRO A 1 85 ? 5.406 8.733 11.517 1.00 98.00 85 PRO A N 1
ATOM 613 C CA . PRO A 1 85 ? 6.823 8.988 11.280 1.00 98.00 85 PRO A CA 1
ATOM 614 C C . PRO A 1 85 ? 7.709 8.867 12.531 1.00 98.00 85 PRO A C 1
ATOM 616 O O . PRO A 1 85 ? 8.879 8.511 12.397 1.00 98.00 85 PRO A O 1
ATOM 619 N N . LEU A 1 86 ? 7.182 9.130 13.735 1.00 97.69 86 LEU A N 1
ATOM 620 C CA . LEU A 1 86 ? 7.908 9.000 15.007 1.00 97.69 86 LEU A CA 1
ATOM 621 C C . LEU A 1 86 ? 8.150 7.540 15.409 1.00 97.69 86 LEU A C 1
ATOM 623 O O . LEU A 1 86 ? 9.153 7.238 16.051 1.00 97.69 86 LEU A O 1
ATOM 627 N N . SER A 1 87 ? 7.271 6.628 14.989 1.00 97.00 87 SER A N 1
ATOM 628 C CA . SER A 1 87 ? 7.411 5.180 15.206 1.00 97.00 87 SER A CA 1
ATOM 629 C C . SER A 1 87 ? 8.229 4.479 14.108 1.00 97.00 87 SER A C 1
ATOM 631 O O . SER A 1 87 ? 8.475 3.273 14.177 1.00 97.00 87 SER A O 1
ATOM 633 N N . SER A 1 88 ? 8.613 5.208 13.055 1.00 96.25 88 SER A N 1
ATOM 634 C CA . SER A 1 88 ? 9.241 4.653 11.854 1.00 96.25 88 SER A CA 1
ATOM 635 C C . SER A 1 88 ? 10.761 4.568 11.984 1.00 96.25 88 SER A C 1
ATOM 637 O O . SER A 1 88 ? 11.425 5.532 12.354 1.00 96.25 88 SER A O 1
ATOM 639 N N . THR A 1 89 ? 11.344 3.438 11.578 1.00 96.38 89 THR A N 1
ATOM 640 C CA . THR A 1 89 ? 12.807 3.302 11.438 1.00 96.38 89 THR A CA 1
ATOM 641 C C . THR A 1 89 ? 13.366 4.160 10.299 1.00 96.38 89 THR A C 1
ATOM 643 O O . THR A 1 89 ? 14.489 4.649 10.381 1.00 96.38 89 THR A O 1
ATOM 646 N N . CYS A 1 90 ? 12.577 4.370 9.243 1.00 96.50 90 CYS A N 1
ATOM 647 C CA . CYS A 1 90 ? 12.851 5.266 8.132 1.00 96.50 90 CYS A CA 1
ATOM 648 C C . CYS A 1 90 ? 11.574 6.053 7.823 1.00 96.50 90 CYS A C 1
ATOM 650 O O . CYS A 1 90 ? 10.600 5.516 7.298 1.00 96.50 90 CYS A O 1
ATOM 652 N N . LYS A 1 91 ? 11.563 7.332 8.196 1.00 96.88 91 LYS A N 1
ATOM 653 C CA . LYS A 1 91 ? 10.342 8.147 8.218 1.00 96.88 91 LYS A CA 1
ATOM 654 C C . LYS A 1 91 ? 9.960 8.796 6.886 1.00 96.88 91 LYS A C 1
ATOM 656 O O . LYS A 1 91 ? 8.888 9.379 6.796 1.00 96.88 91 LYS A O 1
ATOM 661 N N . TYR A 1 92 ? 10.824 8.732 5.873 1.00 97.00 92 TYR A N 1
ATOM 662 C CA . TYR A 1 92 ? 10.653 9.524 4.652 1.00 97.00 92 TYR A CA 1
ATOM 663 C C . TYR A 1 92 ? 9.396 9.143 3.873 1.00 97.00 92 TYR A C 1
ATOM 665 O O . TYR A 1 92 ? 8.605 10.018 3.550 1.00 97.00 92 TYR A O 1
ATOM 673 N N . LEU A 1 93 ? 9.180 7.854 3.608 1.00 97.00 93 LEU A N 1
ATOM 674 C CA . LEU A 1 93 ? 8.020 7.411 2.840 1.00 97.00 93 LEU A CA 1
ATOM 675 C C . LEU A 1 93 ? 6.673 7.747 3.515 1.00 97.00 93 LEU A C 1
ATOM 677 O O . LEU A 1 93 ? 5.841 8.369 2.851 1.00 97.00 93 LEU A O 1
ATOM 681 N N . PRO A 1 94 ? 6.435 7.419 4.804 1.00 97.88 94 PRO A N 1
ATOM 682 C CA . PRO A 1 94 ? 5.184 7.807 5.455 1.00 97.88 94 PRO A CA 1
ATOM 683 C C . PRO A 1 94 ? 5.030 9.331 5.546 1.00 97.88 94 PRO A C 1
ATOM 685 O O . PRO A 1 94 ? 3.933 9.839 5.336 1.00 97.88 94 PRO A O 1
ATOM 688 N N . GLN A 1 95 ? 6.118 10.078 5.768 1.00 98.12 95 GLN A N 1
ATOM 689 C CA . GLN A 1 95 ? 6.076 11.540 5.765 1.00 98.12 95 GLN A CA 1
ATOM 690 C C . GLN A 1 95 ? 5.661 12.099 4.394 1.00 98.12 95 GLN A C 1
ATOM 692 O O . GLN A 1 95 ? 4.770 12.942 4.335 1.00 98.12 95 GLN A O 1
ATOM 697 N N . HIS A 1 96 ? 6.223 11.591 3.293 1.00 97.94 96 HIS A N 1
ATOM 698 C CA . HIS A 1 96 ? 5.826 12.011 1.948 1.00 97.94 96 HIS A CA 1
ATOM 699 C C . HIS A 1 96 ? 4.363 11.664 1.634 1.00 97.94 96 HIS A C 1
ATOM 701 O O . HIS A 1 96 ? 3.687 12.436 0.958 1.00 97.94 96 HIS A O 1
ATOM 707 N N . ALA A 1 97 ? 3.849 10.531 2.127 1.00 97.50 97 ALA A N 1
ATOM 708 C CA . ALA A 1 97 ? 2.439 10.176 1.959 1.00 97.50 97 ALA A CA 1
ATOM 709 C C . ALA A 1 97 ? 1.513 11.167 2.690 1.00 97.50 97 ALA A C 1
ATOM 711 O O . ALA A 1 97 ? 0.521 11.621 2.115 1.00 97.50 97 ALA A O 1
ATOM 712 N N . ILE A 1 98 ? 1.874 11.555 3.921 1.00 98.19 98 ILE A N 1
ATOM 713 C CA . ILE A 1 98 ? 1.155 12.561 4.721 1.00 98.19 98 ILE A CA 1
ATOM 714 C C . ILE A 1 98 ? 1.187 13.928 4.028 1.00 98.19 98 ILE A C 1
ATOM 716 O O . ILE A 1 98 ? 0.144 14.550 3.835 1.00 98.19 98 ILE A O 1
ATOM 720 N N . GLU A 1 99 ? 2.369 14.380 3.605 1.00 97.62 99 GLU A N 1
ATOM 721 C CA . GLU A 1 99 ? 2.551 15.641 2.871 1.00 97.62 99 GLU A CA 1
ATOM 722 C C . GLU A 1 99 ? 1.805 15.639 1.526 1.00 97.62 99 GLU A C 1
ATOM 724 O O . GLU A 1 99 ? 1.342 16.683 1.067 1.00 97.62 99 GLU A O 1
ATOM 729 N N . GLY A 1 100 ? 1.619 14.461 0.923 1.00 94.69 100 GLY A N 1
ATOM 730 C CA . GLY A 1 100 ? 0.811 14.249 -0.277 1.00 94.69 100 GLY A CA 1
ATOM 731 C C . GLY A 1 100 ? -0.700 14.430 -0.079 1.00 94.69 100 GLY A C 1
ATOM 732 O O . GLY A 1 100 ? -1.435 14.366 -1.067 1.00 94.69 100 GLY A O 1
ATOM 733 N N . GLY A 1 101 ? -1.173 14.642 1.156 1.00 93.94 101 GLY A N 1
ATOM 734 C CA . GLY A 1 101 ? -2.534 15.092 1.474 1.00 93.94 101 GLY A CA 1
ATOM 735 C C . GLY A 1 101 ? -3.648 14.061 1.273 1.00 93.94 101 GLY A C 1
ATOM 736 O O . GLY A 1 101 ? -4.818 14.431 1.267 1.00 93.94 101 GLY A O 1
ATOM 737 N N . SER A 1 102 ? -3.304 12.784 1.082 1.00 93.81 102 SER A N 1
ATOM 738 C CA . SER A 1 102 ? -4.279 11.709 0.822 1.00 93.81 102 SER A CA 1
ATOM 739 C C . SER A 1 102 ? -4.511 10.764 1.999 1.00 93.81 102 SER A C 1
ATOM 741 O O . SER A 1 102 ? -5.422 9.947 1.931 1.00 93.81 102 SER A O 1
ATOM 743 N N . VAL A 1 103 ? -3.723 10.898 3.068 1.00 98.06 103 VAL A N 1
ATOM 744 C CA . VAL A 1 103 ? -3.775 10.048 4.264 1.00 98.06 103 VAL A CA 1
ATOM 745 C C . VAL A 1 103 ? -4.932 10.452 5.178 1.00 98.06 103 VAL A C 1
ATOM 747 O O . VAL A 1 103 ? -5.034 11.611 5.574 1.00 98.06 103 VAL A O 1
ATOM 750 N N . ASP A 1 104 ? -5.765 9.481 5.554 1.00 98.25 104 ASP A N 1
ATOM 751 C CA . ASP A 1 104 ? -6.873 9.654 6.500 1.00 98.25 104 ASP A CA 1
ATOM 752 C C . ASP A 1 104 ? -6.433 9.490 7.954 1.00 98.25 104 ASP A C 1
ATOM 754 O O . ASP A 1 104 ? -6.876 10.225 8.837 1.00 98.25 104 ASP A O 1
ATOM 758 N N . HIS A 1 105 ? -5.548 8.524 8.206 1.00 98.38 105 HIS A N 1
ATOM 759 C CA . HIS A 1 105 ? -5.062 8.219 9.546 1.00 98.38 105 HIS A CA 1
ATOM 760 C C . HIS A 1 105 ? -3.545 8.117 9.585 1.00 98.38 105 HIS A C 1
ATOM 762 O O . HIS A 1 105 ? -2.927 7.443 8.763 1.00 98.38 105 HIS A O 1
ATOM 768 N N . VAL A 1 106 ? -2.964 8.736 10.609 1.00 98.62 106 VAL A N 1
ATOM 769 C CA . VAL A 1 106 ? -1.574 8.531 11.011 1.00 98.62 106 VAL A CA 1
ATOM 770 C C . VAL A 1 106 ? -1.595 7.736 12.309 1.00 98.62 106 VAL A C 1
ATOM 772 O O . VAL A 1 106 ? -2.238 8.162 13.267 1.00 98.62 106 VAL A O 1
ATOM 775 N N . ALA A 1 107 ? -0.958 6.566 12.328 1.00 98.50 107 ALA A N 1
ATOM 776 C CA . ALA A 1 107 ? -1.065 5.637 13.452 1.00 98.50 107 ALA A CA 1
ATOM 777 C C . ALA A 1 107 ? 0.214 4.823 13.670 1.00 98.50 107 ALA A C 1
ATOM 779 O O . ALA A 1 107 ? 0.954 4.528 12.729 1.00 98.50 107 ALA A O 1
ATOM 780 N N . GLU A 1 108 ? 0.467 4.399 14.906 1.00 98.44 108 GLU A N 1
ATOM 781 C CA . GLU A 1 108 ? 1.526 3.429 15.181 1.00 98.44 108 GLU A CA 1
ATOM 782 C C . GLU A 1 108 ? 1.164 2.046 14.607 1.00 98.44 108 GLU A C 1
ATOM 784 O O . GLU A 1 108 ? -0.018 1.688 14.559 1.00 98.44 108 GLU A O 1
ATOM 789 N N . PRO A 1 109 ? 2.147 1.196 14.240 1.00 97.94 109 PRO A N 1
ATOM 790 C CA . PRO A 1 109 ? 1.878 -0.117 13.647 1.00 97.94 109 PRO A CA 1
ATOM 791 C C . PRO A 1 109 ? 0.927 -1.008 14.453 1.00 97.94 109 PRO A C 1
ATOM 793 O O . PRO A 1 109 ? 0.170 -1.775 13.866 1.00 97.94 109 PRO A O 1
ATOM 796 N N . LEU A 1 110 ? 0.937 -0.902 15.786 1.00 97.75 110 LEU A N 1
ATOM 797 C CA . LEU A 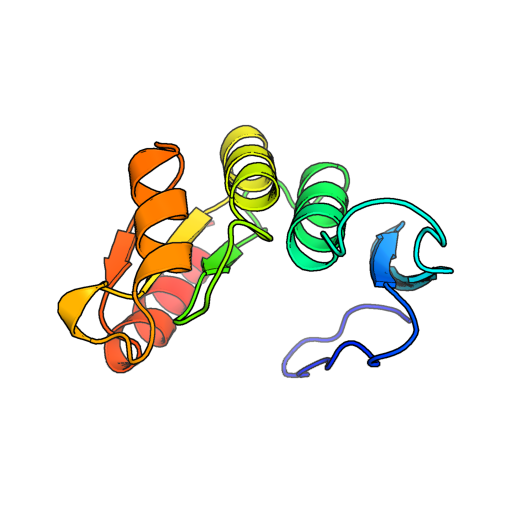1 110 ? 0.058 -1.683 16.664 1.00 97.75 110 LEU A CA 1
ATOM 798 C C . LEU A 1 110 ? -1.414 -1.244 16.604 1.00 97.75 110 LEU A C 1
ATOM 800 O O . LEU A 1 110 ? -2.291 -2.030 16.948 1.00 97.75 110 LEU A O 1
ATOM 804 N N . GLN A 1 111 ? -1.693 -0.023 16.150 1.00 98.19 111 GLN A N 1
ATOM 805 C CA . GLN A 1 111 ? -3.043 0.540 16.048 1.00 98.19 111 GLN A CA 1
ATOM 806 C C . GLN A 1 111 ? -3.669 0.296 14.666 1.00 98.19 111 GLN A C 1
ATOM 808 O O . GLN A 1 111 ? -4.888 0.183 14.545 1.00 98.19 111 GLN A O 1
ATOM 813 N N . ILE A 1 112 ? -2.845 0.166 13.618 1.00 98.44 112 ILE A N 1
ATOM 814 C CA . ILE A 1 112 ? -3.298 -0.015 12.228 1.00 98.44 112 ILE A CA 1
ATOM 815 C C . ILE A 1 112 ? -4.278 -1.196 12.056 1.00 98.44 112 ILE A C 1
ATOM 817 O O . ILE A 1 112 ? -5.292 -1.014 11.380 1.00 98.44 112 ILE A O 1
ATOM 821 N N . PRO A 1 113 ? -4.064 -2.389 12.654 1.00 98.25 113 PRO A N 1
ATOM 822 C CA . PRO A 1 113 ? -4.998 -3.504 12.497 1.00 98.25 113 PRO A CA 1
ATOM 823 C C . PRO A 1 113 ? -6.416 -3.183 12.973 1.00 98.25 113 PRO A C 1
ATOM 825 O O . PRO A 1 113 ? -7.378 -3.631 12.350 1.00 98.25 113 PRO A O 1
ATOM 828 N N . GLN A 1 114 ? -6.549 -2.409 14.052 1.00 98.12 114 GLN A N 1
ATOM 829 C CA . GLN A 1 114 ? -7.849 -1.998 14.573 1.00 98.12 114 GLN A CA 1
ATOM 830 C C . GLN A 1 114 ? -8.551 -1.046 13.596 1.00 98.12 114 GLN A C 1
ATOM 832 O O . GLN A 1 114 ? -9.706 -1.285 13.258 1.00 98.12 114 GLN A O 1
ATOM 837 N N . LEU A 1 115 ? -7.838 -0.050 13.059 1.00 98.06 115 LEU A N 1
ATOM 838 C CA . LEU A 1 115 ? -8.381 0.879 12.056 1.00 98.06 115 LEU A CA 1
ATOM 839 C C . LEU A 1 115 ? -8.880 0.149 10.800 1.00 98.06 115 LEU A C 1
ATOM 841 O O . LEU A 1 115 ? -9.959 0.447 10.289 1.00 98.06 115 LEU A O 1
ATOM 845 N N . ILE A 1 116 ? -8.122 -0.846 10.324 1.00 97.88 116 ILE A N 1
ATOM 846 C CA . ILE A 1 116 ? -8.522 -1.683 9.184 1.00 97.88 116 ILE A CA 1
ATOM 847 C C . ILE A 1 116 ? -9.834 -2.421 9.485 1.00 97.88 116 ILE A C 1
ATOM 849 O O . ILE A 1 116 ? -10.725 -2.457 8.637 1.00 97.88 116 ILE A O 1
ATOM 853 N N . GLN A 1 117 ? -9.959 -3.014 10.677 1.00 97.56 117 GLN A N 1
ATOM 854 C CA . GLN A 1 117 ? -11.160 -3.753 11.076 1.00 97.56 117 GLN A CA 1
ATOM 855 C C . GLN A 1 117 ? -12.379 -2.837 11.210 1.00 97.56 117 GLN A C 1
ATOM 857 O O . GLN A 1 117 ? -13.441 -3.162 10.683 1.00 97.56 117 GLN A O 1
ATOM 862 N N . GLU A 1 118 ? -12.224 -1.693 11.874 1.00 97.44 118 GLU A N 1
ATOM 863 C CA . GLU A 1 118 ? -13.296 -0.712 12.065 1.00 97.44 118 GLU A CA 1
ATOM 864 C C . GLU A 1 118 ? -13.822 -0.194 10.724 1.00 97.44 118 GLU A C 1
ATOM 866 O O . GLU A 1 118 ? -15.032 -0.202 10.489 1.00 97.44 118 GLU A O 1
ATOM 871 N N . TYR A 1 119 ? -12.925 0.170 9.805 1.00 96.69 119 TYR A N 1
ATOM 872 C CA . TYR A 1 119 ? -13.324 0.621 8.476 1.00 96.69 119 TYR A CA 1
ATOM 873 C C . TYR A 1 119 ? -14.021 -0.484 7.677 1.00 96.69 119 TYR A C 1
ATOM 875 O O . TYR A 1 119 ? -15.083 -0.247 7.101 1.00 96.69 119 TYR A O 1
ATOM 883 N N . ALA A 1 120 ? -13.480 -1.707 7.684 1.00 94.38 120 ALA A N 1
ATOM 884 C CA . ALA A 1 120 ? -14.062 -2.835 6.959 1.00 94.38 120 ALA A CA 1
ATOM 885 C C . ALA A 1 120 ? -15.472 -3.210 7.449 1.00 94.38 120 ALA A C 1
ATOM 887 O O . ALA A 1 120 ? -16.281 -3.677 6.651 1.00 94.38 120 ALA A O 1
ATOM 888 N N . LEU A 1 121 ? -15.777 -2.999 8.735 1.00 94.81 121 LEU A N 1
ATOM 889 C CA . LEU A 1 121 ? -17.113 -3.207 9.307 1.00 94.81 121 LEU A CA 1
ATOM 890 C C . LEU A 1 121 ? -18.090 -2.057 9.012 1.00 94.81 121 LEU A C 1
ATOM 892 O O . LEU A 1 121 ? -19.294 -2.222 9.199 1.00 94.81 121 LEU A O 1
ATOM 896 N N . SER A 1 122 ? -17.590 -0.899 8.575 1.00 91.94 122 SER A N 1
ATOM 897 C CA . SER A 1 122 ? -18.399 0.304 8.344 1.00 91.94 122 SER A CA 1
ATOM 898 C C . SER A 1 122 ? -18.962 0.438 6.921 1.00 91.94 122 SER A C 1
ATOM 900 O O . SER A 1 122 ? -19.783 1.326 6.678 1.00 91.94 122 SER A O 1
ATOM 902 N N . ILE A 1 123 ? -18.530 -0.414 5.980 1.00 87.62 123 ILE A N 1
ATOM 903 C CA . ILE A 1 123 ? -18.801 -0.273 4.536 1.00 87.62 123 ILE A CA 1
ATOM 904 C C . ILE A 1 123 ? -19.629 -1.388 3.911 1.00 87.62 123 ILE A C 1
ATOM 906 O O . ILE A 1 123 ? -19.583 -2.546 4.368 1.00 87.62 123 ILE A O 1
#

Secondary structure (DSSP, 8-state):
-B--TT------TTEEEEEETTEEEEEEPPSSS---HHHHHHHHHHHTT-GGG-EEEE-S-SS-TTHHHHHHHHHTT-EEEEE-GGG-SS-HHHHHHHHTT--SEEE-TTTHHHHHHHHHHH-